Protein AF-A0A497JJ13-F1 (afdb_monomer_lite)

Secondary structure (DSSP, 8-state):
-EEGGGS-----TTS-HHHHHHHHHHHHHHHHT-SSSEEEHHHHHTSTTTTTTS-HHHHHHHHHHHHHTTSEEEEEE-TTS-EEEEE-GGGGGEE--

pLDDT: mean 84.93, std 11.15, range [52.62, 97.0]

Sequence (97 aa):
MTTFRDLPTFLPEDLQKVERRIVVARMIQAIQHLDSEVFSAHDLINTPFLKKLTKVMVVARYLSLLCKMGYVELLFKESRGPSFYRRNPKIFNIQIK

Foldseek 3Di:
DAALVNADQPDDPPDDPVLSSLQSLLLLVLQLPDPDQKDWLVSSCPDPSNPVSDDSVRSLVVVVRCCVVVQKPFDDQDPPDTTMIGGDPVSNVHDDD

Radius of gyration: 12.45 Å; chains: 1; bounding box: 30×24×32 Å

Structure (mmCIF, N/CA/C/O backbone):
data_AF-A0A497JJ13-F1
#
_entry.id   AF-A0A497JJ13-F1
#
loop_
_atom_site.group_PDB
_atom_site.id
_atom_site.type_symbol
_atom_site.label_atom_id
_atom_site.label_alt_id
_atom_site.label_comp_id
_atom_site.label_asym_id
_atom_site.label_entity_id
_atom_site.label_seq_id
_atom_site.pdbx_PDB_ins_code
_atom_site.Cartn_x
_atom_site.Cartn_y
_atom_site.Cartn_z
_atom_site.occupancy
_atom_site.B_iso_or_equiv
_atom_site.auth_seq_id
_atom_site.auth_comp_id
_atom_site.auth_asym_id
_atom_site.auth_atom_id
_atom_site.pdbx_PDB_model_num
ATOM 1 N N . MET A 1 1 ? -16.598 -1.174 9.725 1.00 58.22 1 MET A N 1
ATOM 2 C CA . MET A 1 1 ? -15.716 -0.012 9.480 1.00 58.22 1 MET A CA 1
ATOM 3 C C . MET A 1 1 ? -14.345 -0.376 10.027 1.00 58.22 1 MET A C 1
ATOM 5 O O . MET A 1 1 ? -14.301 -0.785 11.178 1.00 58.22 1 MET A O 1
ATOM 9 N N . THR A 1 2 ? -13.282 -0.332 9.220 1.00 70.31 2 THR A N 1
ATOM 10 C CA . THR A 1 2 ? -11.934 -0.775 9.636 1.00 70.31 2 THR A CA 1
ATOM 11 C C . THR A 1 2 ? -11.075 0.436 9.985 1.00 70.31 2 THR A C 1
ATOM 13 O O . THR A 1 2 ? -11.073 1.421 9.245 1.00 70.31 2 THR A O 1
ATOM 16 N N . THR A 1 3 ? -10.327 0.388 11.085 1.00 73.56 3 THR A N 1
ATOM 17 C CA . THR A 1 3 ? -9.317 1.407 11.407 1.00 73.56 3 THR A CA 1
ATOM 18 C C . THR A 1 3 ? -7.930 0.925 10.994 1.00 73.56 3 THR A C 1
ATOM 20 O O . THR A 1 3 ? -7.660 -0.275 10.973 1.0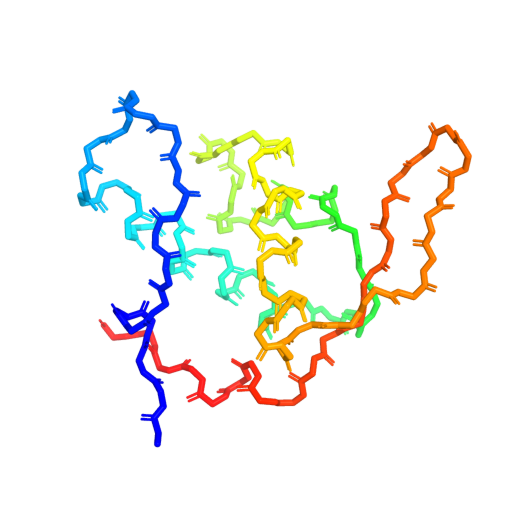0 73.56 3 THR A O 1
ATOM 23 N N . PHE A 1 4 ? -6.996 1.836 10.702 1.00 69.69 4 PHE A N 1
ATOM 24 C CA . PHE A 1 4 ? -5.619 1.425 10.375 1.00 69.69 4 PHE A CA 1
ATOM 25 C C . PHE A 1 4 ? -4.930 0.650 11.517 1.00 69.69 4 PHE A C 1
ATOM 27 O O . PHE A 1 4 ? -3.965 -0.074 11.280 1.00 69.69 4 PHE A O 1
ATOM 34 N N . ARG A 1 5 ? -5.419 0.800 12.758 1.00 69.94 5 ARG A N 1
ATOM 35 C CA . ARG A 1 5 ? -4.916 0.098 13.949 1.00 69.94 5 ARG A CA 1
ATOM 36 C C . ARG A 1 5 ? -5.242 -1.394 13.927 1.00 69.94 5 ARG A C 1
ATOM 38 O O . ARG A 1 5 ? -4.538 -2.154 14.588 1.00 69.94 5 ARG A O 1
ATOM 45 N N . ASP A 1 6 ? -6.257 -1.781 13.157 1.00 71.75 6 ASP A N 1
ATOM 46 C CA . ASP A 1 6 ? -6.700 -3.166 12.982 1.00 71.75 6 ASP A CA 1
ATOM 47 C C . ASP A 1 6 ? -5.876 -3.903 11.913 1.00 71.75 6 ASP A C 1
ATOM 49 O O . ASP A 1 6 ? -6.016 -5.112 11.732 1.00 71.75 6 ASP A O 1
ATOM 53 N N . LEU A 1 7 ? -5.011 -3.187 11.183 1.00 70.94 7 LEU A N 1
ATOM 54 C CA . LEU A 1 7 ? -4.157 -3.786 10.167 1.00 70.94 7 LEU A CA 1
ATOM 55 C C . LEU A 1 7 ? -2.888 -4.379 10.792 1.00 70.94 7 LEU A C 1
ATOM 57 O O . LEU A 1 7 ? -2.291 -3.770 11.687 1.00 70.94 7 LEU A O 1
ATOM 61 N N . PRO A 1 8 ? -2.410 -5.530 10.288 1.00 69.75 8 PRO A N 1
ATOM 62 C CA . PRO A 1 8 ? -1.186 -6.131 10.784 1.00 69.75 8 PRO A CA 1
ATOM 63 C C . PRO A 1 8 ? 0.005 -5.203 10.531 1.00 69.75 8 PRO A C 1
ATOM 65 O O . PRO A 1 8 ? 0.286 -4.806 9.400 1.00 69.75 8 PRO A O 1
ATOM 68 N N . THR A 1 9 ? 0.752 -4.887 11.587 1.00 65.06 9 THR A N 1
ATOM 69 C CA . THR A 1 9 ? 1.996 -4.118 11.500 1.00 65.06 9 THR A CA 1
ATOM 70 C C . THR A 1 9 ? 3.172 -5.059 11.242 1.00 65.06 9 THR A C 1
ATOM 72 O O . THR A 1 9 ? 3.940 -5.362 12.153 1.00 65.06 9 THR A O 1
ATOM 75 N N . PHE A 1 10 ? 3.311 -5.556 10.012 1.00 61.91 10 PHE A N 1
ATOM 76 C CA . PHE A 1 10 ? 4.497 -6.317 9.604 1.00 61.91 10 PHE A CA 1
ATOM 77 C C . PHE A 1 10 ? 5.590 -5.363 9.138 1.00 61.91 10 PHE A C 1
ATOM 79 O O . PHE A 1 10 ? 5.659 -4.986 7.972 1.00 61.91 10 PHE A O 1
ATOM 86 N N . LEU A 1 11 ? 6.448 -4.965 10.066 1.00 56.03 11 LEU A N 1
ATOM 87 C CA . LEU A 1 11 ? 7.664 -4.211 9.782 1.00 56.03 11 LEU A CA 1
ATOM 88 C C . LEU A 1 11 ? 8.822 -4.841 10.562 1.00 56.03 11 LEU A C 1
ATOM 90 O O . LEU A 1 11 ? 8.539 -5.449 11.601 1.00 56.03 11 LEU A O 1
ATOM 94 N N . PRO A 1 12 ? 10.064 -4.764 10.036 1.00 54.06 12 PRO A N 1
ATOM 95 C CA . PRO A 1 12 ? 11.226 -5.465 10.580 1.00 54.06 12 PRO A CA 1
ATOM 96 C C . PRO A 1 12 ? 11.357 -5.252 12.088 1.00 54.06 12 PRO A C 1
ATOM 98 O O . PRO A 1 12 ? 10.947 -4.212 12.611 1.00 54.06 12 PRO A O 1
ATOM 101 N N . GLU A 1 13 ? 11.875 -6.270 12.774 1.00 55.78 13 GLU A N 1
ATOM 102 C CA . GLU A 1 13 ? 12.025 -6.315 14.236 1.00 55.78 13 GLU A CA 1
ATOM 103 C C . GLU A 1 13 ? 12.713 -5.057 14.793 1.00 55.78 13 GLU A C 1
ATOM 105 O O . GLU A 1 13 ? 12.383 -4.615 15.890 1.00 55.78 13 GLU A O 1
ATOM 110 N N . ASP A 1 14 ? 13.530 -4.427 13.953 1.00 52.62 14 ASP A N 1
ATOM 111 C CA . ASP A 1 14 ? 14.318 -3.216 14.157 1.00 52.62 14 ASP A CA 1
ATOM 112 C C . ASP A 1 14 ? 13.507 -1.924 14.404 1.00 52.62 14 ASP A C 1
ATOM 114 O O . ASP A 1 14 ? 14.058 -0.961 14.927 1.00 52.62 14 ASP A O 1
ATOM 118 N N . LEU A 1 15 ? 12.220 -1.855 14.028 1.00 60.31 15 LEU A N 1
ATOM 119 C CA . LEU A 1 15 ? 11.389 -0.652 14.230 1.00 60.31 15 LEU A CA 1
ATOM 120 C C . LEU A 1 15 ? 10.572 -0.734 15.524 1.00 60.31 15 LEU A C 1
ATOM 122 O O . LEU A 1 15 ? 9.955 -1.767 15.815 1.00 60.31 15 LEU A O 1
ATOM 126 N N . GLN A 1 16 ? 10.446 0.367 16.265 1.00 66.62 16 GLN A N 1
ATOM 127 C CA . GLN A 1 16 ? 9.554 0.410 17.429 1.00 66.62 16 GLN A CA 1
ATOM 128 C C . GLN A 1 16 ? 8.083 0.295 16.998 1.00 66.62 16 GLN A C 1
ATOM 130 O O . GLN A 1 16 ? 7.683 0.769 15.935 1.00 66.62 16 GLN A O 1
ATOM 135 N N . LYS A 1 17 ? 7.220 -0.299 17.837 1.00 69.88 17 LYS A N 1
ATOM 136 C CA . LYS A 1 17 ? 5.790 -0.539 17.526 1.00 69.88 17 LYS A CA 1
ATOM 137 C C . LYS A 1 17 ? 5.043 0.722 17.053 1.00 69.88 17 LYS A C 1
ATOM 139 O O . LYS A 1 17 ? 4.146 0.623 16.216 1.00 69.88 17 LYS A O 1
ATOM 144 N N . VAL A 1 18 ? 5.413 1.896 17.572 1.00 69.44 18 VAL A N 1
ATOM 145 C CA . VAL A 1 18 ? 4.847 3.198 17.175 1.00 69.44 18 VAL A CA 1
ATOM 146 C C . VAL A 1 18 ? 5.267 3.576 15.753 1.00 69.44 18 VAL A C 1
ATOM 148 O O . VAL A 1 18 ? 4.406 3.879 14.930 1.00 69.44 18 VAL A O 1
ATOM 151 N N . GLU A 1 19 ? 6.555 3.469 15.426 1.00 73.31 19 GLU A N 1
ATOM 152 C CA . GLU A 1 19 ? 7.078 3.729 14.077 1.00 73.31 19 GLU A CA 1
ATOM 153 C C . GLU A 1 19 ? 6.435 2.798 13.049 1.00 73.31 19 GLU A C 1
ATOM 155 O O . GLU A 1 19 ? 6.058 3.231 11.959 1.00 73.31 19 GLU A O 1
ATOM 160 N N . ARG A 1 20 ? 6.197 1.533 13.426 1.00 77.31 20 ARG A N 1
ATOM 161 C CA . ARG A 1 20 ? 5.513 0.575 12.548 1.00 77.31 20 ARG A CA 1
ATOM 162 C C . ARG A 1 20 ? 4.103 1.031 12.180 1.00 77.31 20 ARG A C 1
ATOM 164 O O . ARG A 1 20 ? 3.698 0.941 11.024 1.00 77.31 20 ARG A O 1
ATOM 171 N N . ARG A 1 21 ? 3.355 1.544 13.157 1.00 80.31 21 ARG A N 1
ATOM 172 C CA . ARG A 1 21 ? 2.000 2.071 12.939 1.00 80.31 21 ARG A CA 1
ATOM 173 C C . ARG A 1 21 ? 2.004 3.325 12.076 1.00 80.31 21 ARG A C 1
ATOM 175 O O . ARG A 1 21 ? 1.119 3.462 11.236 1.00 80.31 21 ARG A O 1
ATOM 182 N N . ILE A 1 22 ? 2.996 4.200 12.253 1.00 84.81 22 ILE A N 1
ATOM 183 C CA . ILE A 1 22 ? 3.162 5.396 11.419 1.00 84.81 22 ILE A CA 1
ATOM 184 C C . ILE A 1 22 ? 3.378 4.981 9.966 1.00 84.81 22 ILE A C 1
ATOM 186 O O . ILE A 1 22 ? 2.653 5.448 9.094 1.00 84.81 22 ILE A O 1
ATOM 190 N N . VAL A 1 23 ? 4.308 4.063 9.699 1.00 85.44 23 VAL A N 1
ATOM 191 C CA . VAL A 1 23 ? 4.568 3.582 8.334 1.00 85.44 23 VAL A CA 1
ATOM 192 C C . VAL A 1 23 ? 3.308 2.963 7.728 1.00 85.44 23 VAL A C 1
ATOM 194 O O . VAL A 1 23 ? 2.946 3.328 6.617 1.00 85.44 23 VAL A O 1
ATOM 197 N N . VAL A 1 24 ? 2.595 2.102 8.460 1.00 88.06 24 VAL A N 1
ATOM 198 C CA . VAL A 1 24 ? 1.326 1.510 7.997 1.00 88.06 24 VAL A CA 1
ATOM 199 C C . VAL A 1 24 ? 0.293 2.581 7.635 1.00 88.06 24 VAL A C 1
ATOM 201 O O . VAL A 1 24 ? -0.254 2.553 6.533 1.00 88.06 24 VAL A O 1
ATOM 204 N N . ALA A 1 25 ? 0.064 3.560 8.513 1.00 89.12 25 ALA A N 1
ATOM 205 C CA . ALA A 1 25 ? -0.852 4.666 8.243 1.00 89.12 25 ALA A CA 1
ATOM 206 C C . ALA A 1 25 ? -0.442 5.436 6.978 1.00 89.12 25 ALA A C 1
ATOM 208 O O . ALA A 1 25 ? -1.269 5.678 6.100 1.00 89.12 25 ALA A O 1
ATOM 209 N N . ARG A 1 26 ? 0.849 5.756 6.836 1.00 91.38 26 ARG A N 1
ATOM 210 C CA . ARG A 1 26 ? 1.383 6.448 5.656 1.00 91.38 26 ARG A CA 1
ATOM 211 C C . ARG A 1 26 ? 1.276 5.620 4.380 1.00 91.38 26 ARG A C 1
ATOM 213 O O . ARG A 1 26 ? 1.035 6.186 3.321 1.00 91.38 26 ARG A O 1
ATOM 220 N N . MET A 1 27 ? 1.398 4.298 4.467 1.00 91.62 27 MET A N 1
ATOM 221 C CA . MET A 1 27 ? 1.212 3.406 3.323 1.00 91.62 27 MET A CA 1
ATOM 222 C C . MET A 1 27 ? -0.226 3.422 2.816 1.00 91.62 27 MET A C 1
ATOM 224 O O . MET A 1 27 ? -0.448 3.505 1.611 1.00 91.62 27 MET A O 1
ATOM 228 N N . ILE A 1 28 ? -1.200 3.390 3.722 1.00 92.25 28 ILE A N 1
ATOM 229 C CA . ILE A 1 28 ? -2.617 3.464 3.352 1.00 92.25 28 ILE A CA 1
ATOM 230 C C . ILE A 1 28 ? -2.928 4.846 2.771 1.00 92.25 28 ILE A C 1
ATOM 232 O O . ILE A 1 28 ? -3.564 4.915 1.724 1.00 92.25 28 ILE A O 1
ATOM 236 N N . GLN A 1 29 ? -2.416 5.928 3.381 1.00 92.81 29 GLN A N 1
ATOM 237 C CA . GLN A 1 29 ? -2.548 7.285 2.830 1.00 92.81 29 GLN A CA 1
ATOM 238 C C . GLN A 1 29 ? -1.993 7.368 1.410 1.00 92.81 29 GLN A C 1
ATOM 240 O O . GLN A 1 29 ? -2.678 7.882 0.531 1.00 92.81 29 GLN A O 1
ATOM 245 N N . ALA A 1 30 ? -0.797 6.822 1.174 1.00 94.06 30 ALA A N 1
ATOM 246 C CA . ALA A 1 30 ? -0.188 6.801 -0.147 1.00 94.06 30 ALA A CA 1
ATOM 247 C C . ALA A 1 30 ? -1.089 6.104 -1.175 1.00 94.06 30 ALA A C 1
ATOM 249 O O . ALA A 1 30 ? -1.338 6.674 -2.228 1.00 94.06 30 ALA A O 1
ATOM 250 N N . ILE A 1 31 ? -1.641 4.926 -0.862 1.00 94.25 31 ILE A N 1
ATOM 251 C CA . ILE A 1 31 ? -2.505 4.191 -1.804 1.00 94.25 31 ILE A CA 1
ATOM 252 C C . ILE A 1 31 ? -3.843 4.915 -2.039 1.00 94.25 31 ILE A C 1
ATOM 254 O O . ILE A 1 31 ? -4.343 4.945 -3.164 1.00 94.25 31 ILE A O 1
ATOM 258 N N . GLN A 1 32 ? -4.424 5.511 -0.995 1.00 92.62 32 GLN A N 1
ATOM 259 C CA . GLN A 1 32 ? -5.679 6.266 -1.094 1.00 92.62 32 GLN A CA 1
ATOM 260 C C . GLN A 1 32 ? -5.540 7.531 -1.960 1.00 92.62 32 GLN A C 1
ATOM 262 O O . GLN A 1 32 ? -6.500 7.903 -2.624 1.00 92.62 32 GLN A O 1
ATOM 267 N N . HIS A 1 33 ? -4.366 8.169 -1.978 1.00 92.56 33 HIS A N 1
ATOM 268 C CA . HIS A 1 33 ? -4.130 9.441 -2.678 1.00 92.56 33 HIS A CA 1
ATOM 269 C C . HIS A 1 33 ? -3.392 9.291 -4.015 1.00 92.56 33 HIS A C 1
ATOM 271 O O . HIS A 1 33 ? -2.997 10.292 -4.603 1.00 92.56 33 HIS A O 1
ATOM 277 N N . LEU A 1 34 ? -3.168 8.067 -4.497 1.00 91.81 34 LEU A N 1
ATOM 278 C CA . LEU A 1 34 ? -2.663 7.874 -5.854 1.00 91.81 34 LEU A CA 1
ATOM 279 C C . LEU A 1 34 ? -3.731 8.274 -6.878 1.00 91.81 34 LEU A C 1
ATOM 281 O O . LEU A 1 34 ? -4.890 7.868 -6.764 1.00 91.81 34 LEU A O 1
ATOM 285 N N . ASP A 1 35 ? -3.317 9.005 -7.910 1.00 87.69 35 ASP A N 1
ATOM 286 C CA . ASP A 1 35 ? -4.194 9.352 -9.033 1.00 87.69 35 ASP A CA 1
ATOM 287 C C . ASP A 1 35 ? -4.530 8.112 -9.875 1.00 87.69 35 ASP A C 1
ATOM 289 O O . ASP A 1 35 ? -5.665 7.922 -10.308 1.00 87.69 35 ASP A O 1
ATOM 293 N N . SER A 1 36 ? -3.549 7.222 -10.053 1.00 89.44 36 SER A N 1
ATOM 294 C CA . SER A 1 36 ? -3.711 5.977 -10.803 1.00 89.44 36 SER A CA 1
ATOM 295 C C . SER A 1 36 ? -4.335 4.869 -9.952 1.00 89.44 36 SER A C 1
ATOM 297 O O . SER A 1 36 ? -3.941 4.629 -8.808 1.00 89.44 36 SER A O 1
ATOM 299 N N . GLU A 1 37 ? -5.272 4.121 -10.538 1.00 89.62 37 GLU A N 1
ATOM 300 C CA . GLU A 1 37 ? -5.815 2.904 -9.926 1.00 89.62 37 GLU A CA 1
ATOM 301 C C . GLU A 1 37 ? -4.808 1.752 -9.885 1.00 89.62 37 GLU A C 1
ATOM 303 O O . GLU A 1 37 ? -4.902 0.889 -9.006 1.00 89.62 37 GLU A O 1
ATOM 308 N N . VAL A 1 38 ? -3.865 1.740 -10.833 1.00 94.31 38 VAL A N 1
ATOM 309 C CA . VAL A 1 38 ? -2.802 0.740 -10.961 1.00 94.31 38 VAL A CA 1
ATOM 310 C C . VAL A 1 38 ? -1.470 1.359 -10.566 1.00 94.31 38 VAL A C 1
ATOM 312 O O . VAL A 1 38 ? -1.108 2.428 -11.055 1.00 94.31 38 VAL A O 1
ATOM 315 N N . PHE A 1 39 ? -0.733 0.690 -9.687 1.00 95.44 39 PHE A N 1
ATOM 316 C CA . PHE A 1 39 ? 0.505 1.215 -9.123 1.00 95.44 39 PHE A CA 1
ATOM 317 C C . PHE A 1 39 ? 1.461 0.107 -8.694 1.00 95.44 39 PHE A C 1
ATOM 319 O O . PHE A 1 39 ? 1.091 -1.050 -8.490 1.00 95.44 39 PHE A O 1
ATOM 326 N N . SER A 1 40 ? 2.713 0.484 -8.505 1.00 95.56 40 SER A N 1
ATOM 327 C CA . SER A 1 40 ? 3.792 -0.354 -8.010 1.00 95.56 40 SER A CA 1
ATOM 328 C C . SER A 1 40 ? 4.294 0.123 -6.645 1.00 95.56 40 SER A C 1
ATOM 330 O O . SER A 1 40 ? 3.969 1.207 -6.154 1.00 95.56 40 SER A O 1
ATOM 332 N N . ALA A 1 41 ? 5.166 -0.675 -6.026 1.00 93.75 41 ALA A N 1
ATOM 333 C CA . ALA A 1 41 ? 5.882 -0.245 -4.826 1.00 93.75 41 ALA A CA 1
ATOM 334 C C . ALA A 1 41 ? 6.766 0.999 -5.068 1.00 93.75 41 ALA A C 1
ATOM 336 O O . ALA A 1 41 ? 7.001 1.768 -4.134 1.00 93.75 41 ALA A O 1
ATOM 337 N N . HIS A 1 42 ? 7.250 1.200 -6.300 1.00 93.25 42 HIS A N 1
ATOM 338 C CA . HIS A 1 42 ? 8.067 2.359 -6.666 1.00 93.25 42 HIS A CA 1
ATOM 339 C C . HIS A 1 42 ? 7.230 3.638 -6.745 1.00 93.25 42 HIS A C 1
ATOM 341 O O . HIS A 1 42 ? 7.681 4.694 -6.310 1.00 93.25 42 HIS A O 1
ATOM 347 N N . ASP A 1 43 ? 5.989 3.543 -7.211 1.00 93.75 43 ASP A N 1
ATOM 348 C CA . ASP A 1 43 ? 5.090 4.700 -7.238 1.00 93.75 43 ASP A CA 1
ATOM 349 C C . ASP A 1 43 ? 4.786 5.161 -5.810 1.00 93.75 43 ASP A C 1
ATOM 351 O O . ASP A 1 43 ? 4.913 6.339 -5.480 1.00 93.75 43 ASP A O 1
ATOM 355 N N . LEU A 1 44 ? 4.514 4.2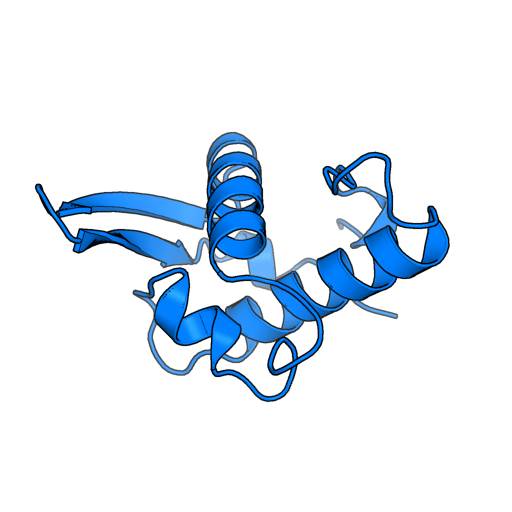07 -4.914 1.00 93.56 44 LEU A N 1
ATOM 356 C CA . LEU A 1 44 ? 4.244 4.487 -3.506 1.00 93.56 44 LEU A CA 1
ATOM 357 C C . LEU A 1 44 ? 5.439 5.089 -2.764 1.00 93.56 44 LEU A C 1
ATOM 359 O O . LEU A 1 44 ? 5.260 6.061 -2.030 1.00 93.56 44 LEU A O 1
ATOM 363 N N . ILE A 1 45 ? 6.653 4.548 -2.927 1.00 92.00 45 ILE A N 1
ATOM 364 C CA . ILE A 1 45 ? 7.828 5.043 -2.183 1.00 92.00 45 ILE A CA 1
ATOM 365 C C . ILE A 1 45 ? 8.201 6.485 -2.560 1.00 92.00 45 ILE A C 1
ATOM 367 O O . ILE A 1 45 ? 8.799 7.199 -1.754 1.00 92.00 45 ILE A O 1
ATOM 371 N N . ASN A 1 46 ? 7.815 6.924 -3.760 1.00 90.94 46 ASN A N 1
ATOM 372 C CA . ASN A 1 46 ? 8.049 8.277 -4.251 1.00 90.94 46 ASN A CA 1
ATOM 373 C C . ASN A 1 46 ? 6.985 9.288 -3.789 1.00 90.94 46 ASN A C 1
ATOM 375 O O . ASN A 1 46 ? 7.198 10.494 -3.932 1.00 90.94 46 ASN A O 1
ATOM 379 N N . THR A 1 47 ? 5.882 8.830 -3.185 1.00 91.62 47 THR A N 1
ATOM 380 C CA . THR A 1 47 ? 4.859 9.719 -2.613 1.00 91.62 47 THR A CA 1
ATOM 381 C C . THR A 1 47 ? 5.399 10.504 -1.411 1.00 91.62 47 THR A C 1
ATOM 383 O O . THR A 1 47 ? 6.237 9.992 -0.658 1.00 91.62 47 THR A O 1
ATOM 386 N N . PRO A 1 48 ? 4.885 11.719 -1.140 1.00 90.69 48 PRO A N 1
ATOM 387 C CA . PRO A 1 48 ? 5.289 12.501 0.032 1.00 90.69 48 PRO A CA 1
ATOM 388 C C . PRO A 1 48 ? 5.004 11.795 1.369 1.00 90.69 48 PRO A C 1
ATOM 390 O O . PRO A 1 48 ? 5.631 12.120 2.372 1.00 90.69 48 PRO A O 1
ATOM 393 N N . PHE A 1 49 ? 4.099 10.810 1.394 1.00 89.50 49 PHE A N 1
ATOM 394 C CA . PHE A 1 49 ? 3.766 10.046 2.597 1.00 89.50 49 PHE A CA 1
ATOM 395 C C . PHE A 1 49 ? 4.857 9.045 3.000 1.00 89.50 49 PHE A C 1
ATOM 397 O O . PHE A 1 49 ? 5.023 8.777 4.189 1.00 89.50 49 PHE A O 1
ATOM 404 N N . LEU A 1 50 ? 5.580 8.474 2.028 1.00 89.31 50 LEU A N 1
ATOM 405 C CA . LEU A 1 50 ? 6.541 7.383 2.251 1.00 89.31 50 LEU A CA 1
ATOM 406 C C . LEU A 1 50 ? 7.988 7.748 1.915 1.00 89.31 50 LEU A C 1
ATOM 408 O O . LEU A 1 50 ? 8.912 7.048 2.346 1.00 89.31 50 LEU A O 1
ATOM 412 N N . LYS A 1 51 ? 8.204 8.843 1.182 1.00 86.69 51 LYS A N 1
ATOM 413 C CA . LYS A 1 51 ? 9.534 9.324 0.812 1.00 86.69 51 LYS A CA 1
ATOM 414 C C . LYS A 1 51 ? 10.391 9.535 2.060 1.00 86.69 51 LYS A C 1
ATOM 416 O O . LYS A 1 51 ? 10.007 10.261 2.970 1.00 86.69 51 LYS A O 1
ATOM 421 N N . LYS A 1 52 ? 11.567 8.896 2.092 1.00 84.44 52 LYS A N 1
ATOM 422 C CA . LYS A 1 52 ? 12.517 8.873 3.229 1.00 84.44 52 LYS A CA 1
ATOM 423 C C . LYS A 1 52 ? 11.998 8.225 4.524 1.00 84.44 52 LYS A C 1
ATOM 425 O O . LYS A 1 52 ? 12.767 8.120 5.472 1.00 84.44 52 LYS A O 1
ATOM 430 N N . LEU A 1 53 ? 10.747 7.764 4.574 1.00 83.56 53 LEU A N 1
ATOM 431 C CA . LEU A 1 53 ? 10.175 7.118 5.757 1.00 83.56 53 LEU A CA 1
ATOM 432 C C . LEU A 1 53 ? 10.489 5.619 5.805 1.00 83.56 53 LEU A C 1
ATOM 434 O O . LEU A 1 53 ? 10.594 5.028 6.876 1.00 83.56 53 LEU A O 1
ATOM 438 N N . THR A 1 54 ? 10.602 4.976 4.644 1.00 85.69 54 THR A N 1
ATOM 439 C CA . THR A 1 54 ? 10.828 3.533 4.556 1.00 85.69 54 THR A CA 1
ATOM 440 C C . THR A 1 54 ? 11.617 3.157 3.298 1.00 85.69 54 THR A C 1
ATOM 442 O O . THR A 1 54 ? 12.120 4.024 2.585 1.00 85.69 54 THR A O 1
ATOM 445 N N . LYS A 1 55 ? 11.770 1.857 3.033 1.00 88.56 55 LYS A N 1
ATOM 446 C CA . LYS A 1 55 ? 12.452 1.309 1.851 1.00 88.56 55 LYS A CA 1
ATOM 447 C C . LYS A 1 55 ? 11.436 0.668 0.906 1.00 88.56 55 LYS A C 1
ATOM 449 O O . LYS A 1 55 ? 10.457 0.076 1.354 1.00 88.56 55 LYS A O 1
ATOM 454 N N . VAL A 1 56 ? 11.704 0.678 -0.400 1.00 90.00 56 VAL A N 1
ATOM 455 C CA . VAL A 1 56 ? 10.812 0.064 -1.408 1.00 90.00 56 VAL A CA 1
ATOM 456 C C . VAL A 1 56 ? 10.521 -1.420 -1.131 1.00 90.00 56 VAL A C 1
ATOM 458 O O . VAL A 1 56 ? 9.401 -1.883 -1.316 1.00 90.00 56 VAL A O 1
ATOM 461 N N . MET A 1 57 ? 11.496 -2.163 -0.595 1.00 87.50 57 MET A N 1
ATOM 462 C CA . MET A 1 57 ? 11.317 -3.572 -0.220 1.00 87.50 57 MET A CA 1
ATOM 463 C C . MET A 1 57 ? 10.269 -3.753 0.885 1.00 87.50 57 MET A C 1
ATOM 465 O O . MET A 1 57 ? 9.505 -4.716 0.872 1.00 87.50 57 MET A O 1
ATOM 469 N N . VAL A 1 58 ? 10.218 -2.820 1.833 1.00 86.94 58 VAL A N 1
ATOM 470 C CA . VAL A 1 58 ? 9.223 -2.814 2.906 1.00 86.94 58 VAL A CA 1
ATOM 471 C C . VAL A 1 58 ? 7.835 -2.538 2.335 1.00 86.94 58 VAL A C 1
ATOM 473 O O . VAL A 1 58 ? 6.890 -3.258 2.652 1.00 86.94 58 VAL A O 1
ATOM 476 N N . VAL A 1 59 ? 7.736 -1.562 1.429 1.00 90.69 59 VAL A N 1
ATOM 477 C CA . VAL A 1 59 ? 6.494 -1.250 0.711 1.00 90.69 59 VAL A CA 1
ATOM 478 C C . VAL A 1 59 ? 5.983 -2.478 -0.042 1.00 90.69 59 VAL A C 1
ATOM 480 O O . VAL A 1 59 ? 4.826 -2.859 0.111 1.00 90.69 59 VAL A O 1
ATOM 483 N N . ALA A 1 60 ? 6.854 -3.156 -0.792 1.00 90.31 60 ALA A N 1
ATOM 484 C CA . ALA A 1 60 ? 6.500 -4.363 -1.533 1.00 90.31 60 ALA A CA 1
ATOM 485 C C . ALA A 1 60 ? 6.004 -5.496 -0.617 1.00 90.31 60 ALA A C 1
ATOM 487 O O . ALA A 1 60 ? 5.006 -6.145 -0.925 1.00 90.31 60 ALA A O 1
ATOM 488 N N . ARG A 1 61 ? 6.654 -5.717 0.535 1.00 87.31 61 ARG A N 1
ATOM 489 C CA . ARG A 1 61 ? 6.212 -6.722 1.520 1.00 87.31 61 ARG A CA 1
ATOM 490 C C . ARG A 1 61 ? 4.833 -6.399 2.089 1.00 87.31 61 ARG A C 1
ATOM 492 O O . ARG A 1 61 ? 4.008 -7.300 2.226 1.00 87.31 61 ARG A O 1
ATOM 499 N N . TYR A 1 62 ? 4.574 -5.133 2.402 1.00 88.75 62 TYR A N 1
ATOM 500 C CA . TYR A 1 62 ? 3.276 -4.719 2.925 1.00 88.75 62 TYR A CA 1
ATOM 501 C C . TYR A 1 62 ? 2.171 -4.787 1.863 1.00 88.75 62 TYR A C 1
ATOM 503 O O . TYR A 1 62 ? 1.052 -5.180 2.176 1.00 88.75 62 TYR A O 1
ATOM 511 N N . LEU A 1 63 ? 2.478 -4.514 0.591 1.00 92.06 63 LEU A N 1
ATOM 512 C CA . LEU A 1 63 ? 1.531 -4.737 -0.506 1.00 92.06 63 LEU A CA 1
ATOM 513 C C . LEU A 1 63 ? 1.122 -6.204 -0.631 1.00 92.06 63 LEU A C 1
ATOM 515 O O . LEU A 1 63 ? -0.065 -6.486 -0.772 1.00 92.06 63 LEU A O 1
ATOM 519 N N . SER A 1 64 ? 2.056 -7.145 -0.479 1.00 90.06 64 SER A N 1
ATOM 520 C CA . SER A 1 64 ? 1.720 -8.575 -0.428 1.00 90.06 64 SER A CA 1
ATOM 521 C C . SER A 1 64 ? 0.763 -8.913 0.720 1.00 90.06 64 SER A C 1
ATOM 523 O O . SER A 1 64 ? -0.096 -9.781 0.573 1.00 90.06 64 SER A O 1
ATOM 525 N N . LEU A 1 65 ? 0.882 -8.233 1.863 1.00 88.88 65 LEU A N 1
ATOM 526 C CA . LEU A 1 65 ? -0.033 -8.400 2.992 1.00 88.88 65 LEU A CA 1
ATOM 527 C C . LEU A 1 65 ? -1.417 -7.812 2.688 1.00 88.88 65 LEU A C 1
ATOM 529 O O . LEU A 1 65 ? -2.417 -8.510 2.841 1.00 88.88 65 LEU A O 1
ATOM 533 N N . LEU A 1 66 ? -1.482 -6.568 2.211 1.00 90.75 66 LEU A N 1
ATOM 534 C CA . LEU A 1 66 ? -2.738 -5.936 1.799 1.00 90.75 66 LEU A CA 1
ATOM 535 C C . LEU A 1 66 ? -3.446 -6.733 0.698 1.00 90.75 66 LEU A C 1
ATOM 537 O O . LEU A 1 66 ? -4.675 -6.784 0.681 1.00 90.75 66 LEU A O 1
ATOM 541 N N . CYS A 1 67 ? -2.680 -7.389 -0.176 1.00 92.31 67 CYS A N 1
ATOM 542 C CA . CYS A 1 67 ? -3.201 -8.275 -1.208 1.00 92.31 67 CYS A CA 1
ATOM 543 C C . CYS A 1 67 ? -3.910 -9.486 -0.597 1.00 92.31 67 CYS A C 1
ATOM 545 O O . CYS A 1 67 ? -5.048 -9.776 -0.953 1.00 92.31 67 CYS A O 1
ATOM 547 N N . LYS A 1 68 ? -3.290 -10.151 0.389 1.00 90.19 68 LYS A N 1
ATOM 548 C CA . LYS A 1 68 ? -3.915 -11.264 1.130 1.00 90.19 68 LYS A CA 1
ATOM 549 C C . LYS A 1 68 ? -5.178 -10.841 1.882 1.00 90.19 68 LYS A C 1
ATOM 551 O O . LYS A 1 68 ? -6.076 -11.651 2.070 1.00 90.19 68 LYS A O 1
ATOM 556 N N . MET A 1 69 ? -5.243 -9.584 2.314 1.00 88.62 69 MET A N 1
ATOM 557 C CA . MET A 1 69 ? -6.402 -9.016 3.008 1.00 88.62 69 MET A CA 1
ATOM 558 C C . MET A 1 69 ? -7.487 -8.482 2.055 1.00 88.62 69 MET A C 1
ATOM 560 O O . MET A 1 69 ? -8.541 -8.046 2.515 1.00 88.62 69 MET A O 1
ATOM 564 N N . GLY A 1 70 ? -7.245 -8.489 0.740 1.00 90.75 70 GLY A N 1
ATOM 565 C CA . GLY A 1 70 ? -8.193 -8.005 -0.264 1.00 90.75 70 GLY A CA 1
ATOM 566 C C . GLY A 1 70 ? -8.342 -6.480 -0.331 1.00 90.75 70 GLY A C 1
ATOM 567 O O . GLY A 1 70 ? -9.356 -5.995 -0.833 1.00 90.75 70 GLY A O 1
ATOM 568 N N . TYR A 1 71 ? -7.369 -5.713 0.176 1.00 92.12 71 TYR A N 1
ATOM 569 C CA . TYR A 1 71 ? -7.336 -4.246 0.039 1.00 92.12 71 TYR A CA 1
ATOM 570 C C . TYR A 1 71 ? -6.667 -3.780 -1.255 1.00 92.12 71 TYR A C 1
ATOM 572 O O . TYR A 1 71 ? -6.926 -2.675 -1.729 1.00 92.12 71 TYR A O 1
ATOM 580 N N . VAL A 1 72 ? -5.817 -4.623 -1.830 1.00 94.19 72 VAL A N 1
ATOM 581 C CA . VAL A 1 72 ? -5.233 -4.441 -3.159 1.00 94.19 72 VAL A CA 1
ATOM 582 C C . VAL A 1 72 ? -5.281 -5.777 -3.894 1.00 94.19 72 VAL A C 1
ATOM 584 O O . VAL A 1 72 ? -5.411 -6.827 -3.269 1.00 94.19 72 VAL A O 1
ATOM 587 N N . GLU A 1 73 ? -5.177 -5.744 -5.209 1.00 96.19 73 GLU A N 1
ATOM 588 C CA . GLU A 1 73 ? -5.156 -6.920 -6.073 1.00 96.19 73 GLU A CA 1
ATOM 589 C C . GLU A 1 73 ? -3.837 -6.939 -6.839 1.00 96.19 73 GLU A C 1
ATOM 591 O O . GLU A 1 73 ? -3.468 -5.935 -7.443 1.00 96.19 73 GLU A O 1
ATOM 596 N N . LEU A 1 74 ? -3.107 -8.055 -6.804 1.00 96.19 74 LEU A N 1
ATOM 597 C CA . LEU A 1 74 ? -1.924 -8.242 -7.644 1.00 96.19 74 LEU A CA 1
ATOM 598 C C . LEU A 1 74 ? -2.378 -8.496 -9.085 1.00 96.19 74 LEU A C 1
ATOM 600 O O . LEU A 1 74 ? -3.053 -9.489 -9.338 1.00 96.19 74 LEU A O 1
ATOM 604 N N . LEU A 1 75 ? -1.977 -7.634 -10.020 1.00 95.50 75 LEU A N 1
ATOM 605 C CA . LEU A 1 75 ? -2.306 -7.801 -11.437 1.00 95.50 75 LEU A CA 1
ATOM 606 C C . LEU A 1 75 ? -1.267 -8.668 -12.144 1.00 95.50 75 LEU A C 1
ATOM 608 O O . LEU A 1 75 ? -1.588 -9.695 -12.732 1.00 95.50 75 LEU A O 1
ATOM 612 N N . PHE A 1 76 ? -0.003 -8.253 -12.084 1.00 91.81 76 PHE A N 1
ATOM 613 C CA . PHE A 1 76 ? 1.109 -8.979 -12.684 1.00 91.81 76 PHE A CA 1
ATOM 614 C C . PHE A 1 76 ? 2.435 -8.589 -12.028 1.00 91.81 76 PHE A C 1
ATOM 616 O O . PHE A 1 76 ? 2.545 -7.599 -11.299 1.00 91.81 76 PHE A O 1
ATOM 623 N N . LYS A 1 77 ? 3.460 -9.398 -12.291 1.00 90.88 77 LYS A N 1
ATOM 624 C CA . LYS A 1 77 ? 4.837 -9.156 -11.870 1.00 90.88 77 LYS A CA 1
ATOM 625 C C . LYS A 1 77 ? 5.737 -9.191 -13.094 1.00 90.88 77 LYS A C 1
ATOM 627 O O . LYS A 1 77 ? 5.746 -10.187 -13.812 1.00 90.88 77 LYS A O 1
ATOM 632 N N . GLU A 1 78 ? 6.512 -8.136 -13.308 1.00 87.19 78 GLU A N 1
ATOM 633 C CA . GLU A 1 78 ? 7.527 -8.136 -14.358 1.00 87.19 78 GLU A CA 1
ATOM 634 C C . GLU A 1 78 ? 8.679 -9.088 -14.011 1.00 87.19 78 GLU A C 1
ATOM 636 O O . GLU A 1 78 ? 9.124 -9.1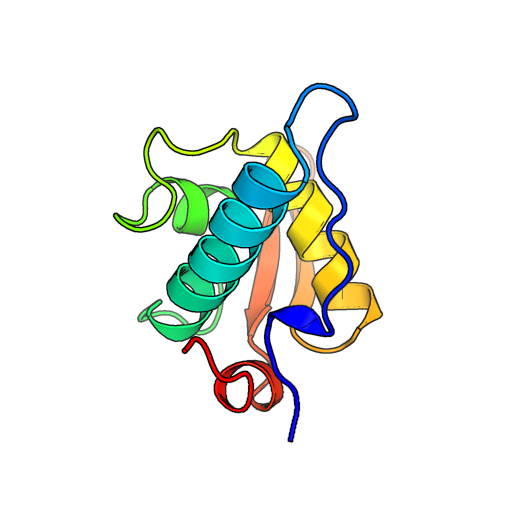67 -12.864 1.00 87.19 78 GLU A O 1
ATOM 641 N N . SER A 1 79 ? 9.213 -9.793 -15.010 1.00 83.12 79 SER A N 1
ATOM 642 C CA . SER A 1 79 ? 10.235 -10.835 -14.821 1.00 83.12 79 SER A CA 1
ATOM 643 C C . SER A 1 79 ? 11.521 -10.329 -14.150 1.00 83.12 79 SER A C 1
ATOM 645 O O . SER A 1 79 ? 12.197 -11.094 -13.466 1.00 83.12 79 SER A O 1
ATOM 647 N N . ARG A 1 80 ? 11.859 -9.046 -14.328 1.00 84.38 80 ARG A N 1
ATOM 648 C CA . ARG A 1 80 ? 13.005 -8.364 -13.692 1.00 84.38 80 ARG A CA 1
ATOM 649 C C . ARG A 1 80 ? 12.626 -6.995 -13.108 1.00 84.38 80 ARG A C 1
ATOM 651 O O . ARG A 1 80 ? 13.494 -6.148 -12.930 1.00 84.38 80 ARG A O 1
ATOM 658 N N . GLY A 1 81 ? 11.341 -6.781 -12.835 1.00 85.94 81 GLY A N 1
ATOM 659 C CA . GLY A 1 81 ? 10.796 -5.469 -12.494 1.00 85.94 81 GLY A CA 1
ATOM 660 C C . GLY A 1 81 ? 9.831 -5.498 -11.307 1.00 85.94 81 GLY A C 1
ATOM 661 O O . GLY A 1 81 ? 9.781 -6.482 -10.555 1.00 85.94 81 GLY A O 1
ATOM 662 N N . PRO A 1 82 ? 9.091 -4.401 -11.083 1.00 90.19 82 PRO A N 1
ATOM 663 C CA . PRO A 1 82 ? 8.130 -4.322 -9.998 1.00 90.19 82 PRO A CA 1
ATOM 664 C C . PRO A 1 82 ? 6.921 -5.246 -10.198 1.00 90.19 82 PRO A C 1
ATOM 666 O O . PRO A 1 82 ? 6.564 -5.659 -11.302 1.00 90.19 82 PRO A O 1
ATOM 669 N N . SER A 1 83 ? 6.254 -5.538 -9.082 1.00 94.06 83 SER A N 1
ATOM 670 C CA . SER A 1 83 ? 4.877 -6.028 -9.093 1.00 94.06 83 SER A CA 1
ATOM 671 C C . SER A 1 83 ? 3.915 -4.849 -9.205 1.00 94.06 83 SER A C 1
ATOM 673 O O . SER A 1 83 ? 4.102 -3.840 -8.513 1.00 94.06 83 SER A O 1
ATOM 675 N N . PHE A 1 84 ? 2.877 -5.013 -10.019 1.00 95.94 84 PHE A N 1
ATOM 676 C CA . PHE A 1 84 ? 1.810 -4.039 -10.203 1.00 95.94 84 PHE A CA 1
ATOM 677 C C . PHE A 1 84 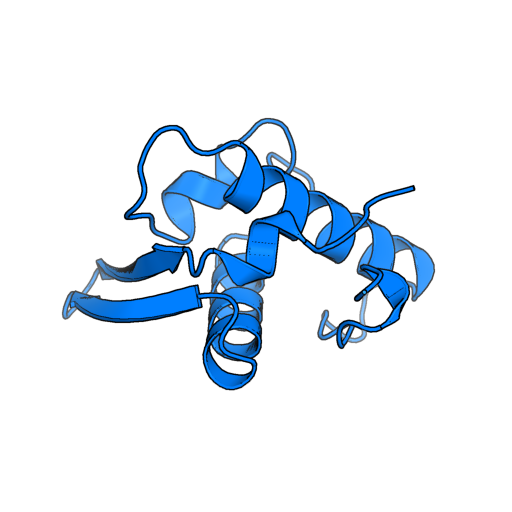? 0.536 -4.501 -9.515 1.00 95.94 84 PHE A C 1
ATOM 679 O O . PHE A 1 84 ? 0.136 -5.665 -9.605 1.00 95.94 84 PHE A O 1
ATOM 686 N N . TYR A 1 85 ? -0.102 -3.561 -8.837 1.00 97.00 85 TYR A N 1
ATOM 687 C CA . TYR A 1 85 ? -1.283 -3.779 -8.028 1.00 97.00 85 TYR A CA 1
ATOM 688 C C . TYR A 1 85 ? -2.387 -2.825 -8.451 1.00 97.00 85 TYR A C 1
ATOM 690 O O . TYR A 1 85 ? -2.116 -1.707 -8.884 1.00 97.00 85 TYR A O 1
ATOM 698 N N . ARG A 1 86 ? -3.633 -3.247 -8.264 1.00 96.12 86 ARG A N 1
ATOM 699 C CA . ARG A 1 86 ? -4.814 -2.392 -8.331 1.00 96.12 86 ARG A CA 1
ATOM 700 C C . ARG A 1 86 ? -5.357 -2.161 -6.927 1.00 96.12 86 ARG A C 1
ATOM 702 O O . ARG A 1 86 ? -5.406 -3.088 -6.118 1.00 96.12 86 ARG A O 1
ATOM 709 N N . ARG A 1 87 ? -5.788 -0.939 -6.616 1.00 94.25 87 ARG A N 1
ATOM 710 C CA . ARG A 1 87 ? -6.484 -0.658 -5.345 1.00 94.25 87 ARG A CA 1
ATOM 711 C C . ARG A 1 87 ? -7.887 -1.267 -5.341 1.00 94.25 87 ARG A C 1
ATOM 713 O O . ARG A 1 87 ? -8.636 -1.099 -6.297 1.00 94.25 87 ARG A O 1
ATOM 720 N N . ASN A 1 88 ? -8.268 -1.926 -4.248 1.00 93.38 88 ASN A N 1
ATOM 721 C CA . ASN A 1 88 ? -9.652 -2.339 -4.020 1.00 93.38 88 ASN A CA 1
ATOM 722 C C . ASN A 1 88 ? -10.416 -1.198 -3.319 1.00 93.38 88 ASN A C 1
ATOM 724 O O . ASN A 1 88 ? -9.874 -0.637 -2.363 1.00 93.38 88 ASN A O 1
ATOM 728 N N . PRO A 1 89 ? -11.674 -0.882 -3.688 1.00 91.19 89 PRO A N 1
ATOM 729 C CA . PRO A 1 89 ? -12.452 0.181 -3.044 1.00 91.19 89 PRO A CA 1
ATOM 730 C C . PRO A 1 89 ? -12.535 0.091 -1.512 1.00 91.19 89 PRO A C 1
ATOM 732 O O . PRO A 1 89 ? -12.629 1.110 -0.829 1.00 91.19 89 PRO A O 1
ATOM 735 N N . LYS A 1 90 ? -12.423 -1.117 -0.939 1.00 90.31 90 LYS A N 1
ATOM 736 C CA . LYS A 1 90 ? -12.357 -1.331 0.518 1.00 90.31 90 LYS A CA 1
ATOM 737 C C . LYS A 1 90 ? -11.249 -0.529 1.204 1.00 90.31 90 LYS A C 1
ATOM 739 O O . LYS A 1 90 ? -11.392 -0.214 2.383 1.00 90.31 90 LYS A O 1
ATOM 744 N N . ILE A 1 91 ? -10.165 -0.195 0.500 1.00 88.94 91 ILE A N 1
ATOM 745 C CA . ILE A 1 91 ? -9.043 0.549 1.077 1.00 88.94 91 ILE A CA 1
ATOM 746 C C . ILE A 1 91 ? -9.412 1.992 1.443 1.00 88.94 91 ILE A C 1
ATOM 748 O O . ILE A 1 91 ? -8.864 2.529 2.402 1.00 88.94 91 ILE A O 1
ATOM 752 N N . PHE A 1 92 ? -10.382 2.605 0.755 1.00 88.81 92 PHE A N 1
ATOM 753 C CA . PHE A 1 92 ? -10.870 3.955 1.069 1.00 88.81 92 PHE A CA 1
ATOM 754 C C . PHE A 1 92 ? -11.704 4.002 2.352 1.00 88.81 92 PHE A C 1
ATOM 756 O O . PHE A 1 92 ? -11.826 5.049 2.977 1.00 88.81 92 PHE A O 1
ATOM 763 N N . ASN A 1 93 ? -12.224 2.853 2.792 1.00 88.31 93 ASN A N 1
ATOM 764 C CA . ASN A 1 93 ? -13.000 2.745 4.026 1.00 88.31 93 ASN A CA 1
ATOM 765 C C . ASN A 1 93 ? -12.121 2.641 5.283 1.00 88.31 93 ASN A C 1
ATOM 767 O O . ASN A 1 93 ? -12.652 2.536 6.392 1.00 88.31 93 ASN A O 1
ATOM 771 N N . ILE A 1 94 ? -10.793 2.629 5.127 1.00 85.50 94 ILE A N 1
ATOM 772 C CA . ILE A 1 94 ? -9.856 2.574 6.247 1.00 85.50 94 ILE A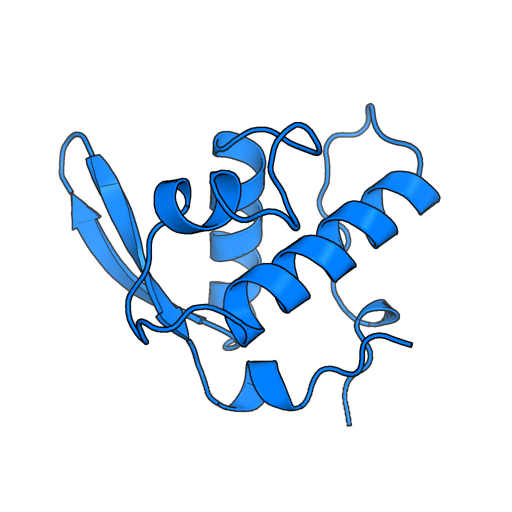 CA 1
ATOM 773 C C . ILE A 1 94 ? -9.664 3.985 6.801 1.00 85.50 94 ILE A C 1
ATOM 775 O O . ILE A 1 94 ? -9.085 4.848 6.140 1.00 85.50 94 ILE A O 1
ATOM 779 N N . GLN A 1 95 ? -10.118 4.210 8.034 1.00 83.81 95 GLN A N 1
ATOM 780 C CA . GLN A 1 95 ? -9.940 5.498 8.707 1.00 83.81 95 GLN A CA 1
ATOM 781 C C . GLN A 1 95 ? -8.527 5.653 9.269 1.00 83.81 95 GLN A C 1
ATOM 783 O O . GLN A 1 95 ? -8.010 4.759 9.947 1.00 83.81 95 GLN A O 1
ATOM 788 N N . ILE A 1 96 ? -7.946 6.830 9.030 1.00 77.31 96 ILE A N 1
ATOM 789 C CA . ILE A 1 96 ? -6.629 7.258 9.505 1.00 77.31 96 ILE A CA 1
ATOM 790 C C . ILE A 1 96 ? -6.864 8.502 10.370 1.00 77.31 96 ILE A C 1
ATOM 792 O O . ILE A 1 96 ? -6.906 9.614 9.855 1.00 77.31 96 ILE A O 1
ATOM 796 N N . LYS A 1 97 ? -7.138 8.293 11.663 1.00 63.31 97 LYS A N 1
ATOM 797 C CA . LYS A 1 97 ? -7.304 9.346 12.679 1.00 63.31 97 LYS A CA 1
ATOM 798 C C . LYS A 1 97 ? -6.174 9.279 13.697 1.00 63.31 97 LYS A C 1
ATOM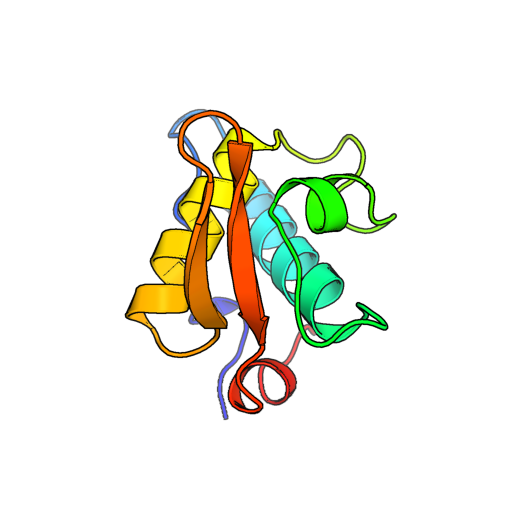 800 O O . LYS A 1 97 ? -5.869 8.151 14.160 1.00 63.31 97 LYS A O 1
#